Protein AF-A0A5C1M977-F1 (afdb_monomer_lite)

pLDDT: mean 75.25, std 14.84, range [36.81, 90.25]

Sequence (109 aa):
MEMHEEARKRIVELIATGDEVLATRRSPGTPAIGDFLIDPQSAYQWATDVQNLLVNLFGLESYYYRTFSYLIDRHLTFSPACRALDLLIAAKEAYESNGACADPPAFSS

Secondary structure (DSSP, 8-state):
--HHHHHHHHHHHHHHHHHHHHHTPBPPSS--SSPPB--HHHHHHHHHHHHHHHHHHT-TTSHHHHHHHHHHHS---HHHHHHHHHHHHHHHHHHHHHTS---------

Radius of gyration: 15.65 Å; chains: 1; bounding box: 42×28×51 Å

Structure (mmCIF, N/CA/C/O backbone):
data_AF-A0A5C1M977-F1
#
_entry.id   AF-A0A5C1M977-F1
#
loop_
_atom_site.group_PDB
_atom_site.id
_atom_site.type_symbol
_atom_site.label_atom_id
_atom_site.label_alt_id
_atom_site.label_comp_id
_atom_site.label_asym_id
_atom_site.label_entity_id
_atom_site.label_seq_id
_atom_site.pdbx_PDB_ins_code
_atom_site.Cartn_x
_atom_site.Cartn_y
_atom_site.Cartn_z
_atom_site.occupancy
_atom_site.B_iso_or_equiv
_atom_site.auth_seq_id
_atom_site.auth_comp_id
_atom_site.auth_asym_id
_atom_site.auth_atom_id
_atom_site.pdbx_PDB_model_num
ATOM 1 N N . MET A 1 1 ? -2.891 6.508 23.667 1.00 45.34 1 MET A N 1
ATOM 2 C CA . MET A 1 1 ? -3.289 6.931 22.302 1.00 45.34 1 MET A CA 1
ATOM 3 C C . MET A 1 1 ? -2.085 6.734 21.370 1.00 45.34 1 MET A C 1
ATOM 5 O O . MET A 1 1 ? -1.693 7.648 20.668 1.00 45.34 1 MET A O 1
ATOM 9 N N . GLU A 1 2 ? -1.465 5.546 21.406 1.00 49.75 2 GLU A N 1
ATOM 10 C CA . GLU A 1 2 ? -0.147 5.266 20.789 1.00 49.75 2 GLU A CA 1
ATOM 11 C C . GLU A 1 2 ? -0.268 4.475 19.475 1.00 49.75 2 GLU A C 1
ATOM 13 O O . GLU A 1 2 ? 0.475 4.727 18.531 1.00 49.75 2 GLU A O 1
ATOM 18 N N . MET A 1 3 ? -1.305 3.636 19.352 1.00 54.59 3 MET A N 1
ATOM 19 C CA . MET A 1 3 ? -1.599 2.849 18.142 1.00 54.59 3 MET A CA 1
ATOM 20 C C . MET A 1 3 ? -1.766 3.702 16.871 1.00 54.59 3 MET A C 1
ATOM 22 O O . MET A 1 3 ? -1.480 3.241 15.769 1.00 54.59 3 MET A O 1
ATOM 26 N N . HIS A 1 4 ? -2.215 4.956 17.003 1.00 68.19 4 HIS A N 1
ATOM 27 C CA . HIS A 1 4 ? -2.423 5.840 15.855 1.00 68.19 4 HIS A CA 1
ATOM 28 C C . HIS A 1 4 ? -1.116 6.371 15.256 1.00 68.19 4 HIS A C 1
ATOM 30 O O . HIS A 1 4 ? -1.042 6.550 14.041 1.00 68.19 4 HIS A O 1
ATOM 36 N N . GLU A 1 5 ? -0.081 6.595 16.069 1.00 73.81 5 GLU A N 1
A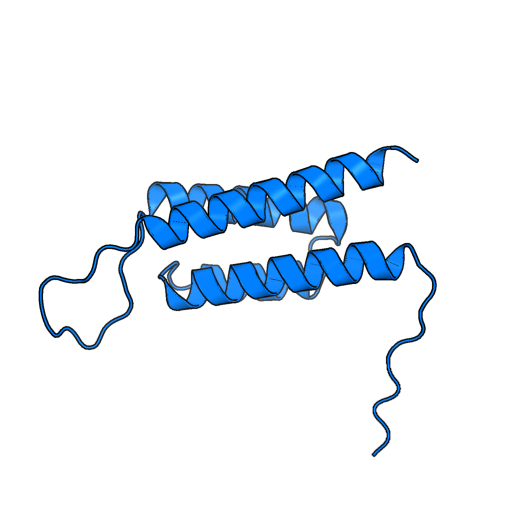TOM 37 C CA . GLU A 1 5 ? 1.176 7.172 15.586 1.00 73.81 5 GLU A CA 1
ATOM 38 C C . GLU A 1 5 ? 2.056 6.121 14.899 1.00 73.81 5 GLU A C 1
ATOM 40 O O . GLU A 1 5 ? 2.639 6.397 13.850 1.00 73.81 5 GLU A O 1
ATOM 45 N N . GLU A 1 6 ? 2.098 4.897 15.435 1.00 80.00 6 GLU A N 1
ATOM 46 C CA . GLU A 1 6 ? 2.805 3.772 14.811 1.00 80.00 6 GLU A CA 1
ATOM 47 C C . GLU A 1 6 ? 2.177 3.389 13.469 1.00 80.00 6 GLU A C 1
ATOM 49 O O . GLU A 1 6 ? 2.885 3.276 12.469 1.00 80.00 6 GLU A O 1
ATOM 54 N N . ALA A 1 7 ? 0.845 3.288 13.410 1.00 78.81 7 ALA A N 1
ATOM 55 C CA . ALA A 1 7 ? 0.109 3.063 12.168 1.00 78.81 7 ALA A CA 1
ATOM 56 C C . ALA A 1 7 ? 0.413 4.136 11.114 1.00 78.81 7 ALA A C 1
ATOM 58 O O . ALA A 1 7 ? 0.699 3.824 9.959 1.00 78.81 7 ALA A O 1
ATOM 59 N N . ARG A 1 8 ? 0.400 5.410 11.522 1.00 81.25 8 ARG A N 1
ATOM 60 C CA . ARG A 1 8 ? 0.695 6.541 10.641 1.00 81.25 8 ARG A CA 1
ATOM 61 C C . ARG A 1 8 ? 2.121 6.488 10.102 1.00 81.25 8 ARG A C 1
ATOM 63 O O . ARG A 1 8 ? 2.314 6.691 8.906 1.00 81.25 8 ARG A O 1
ATOM 70 N N . LYS A 1 9 ? 3.107 6.204 10.961 1.00 85.88 9 LYS A N 1
ATOM 71 C CA . LYS A 1 9 ? 4.503 6.010 10.538 1.00 85.88 9 LYS A CA 1
ATOM 72 C C . LYS A 1 9 ? 4.598 4.873 9.529 1.00 85.88 9 LYS A C 1
ATOM 74 O O . LYS A 1 9 ? 5.156 5.082 8.460 1.00 85.88 9 LYS A O 1
ATOM 79 N N . ARG A 1 10 ? 3.947 3.740 9.804 1.00 86.81 10 ARG A N 1
ATOM 80 C CA . ARG A 1 10 ? 3.947 2.573 8.917 1.00 86.81 10 ARG A CA 1
ATOM 81 C C . ARG A 1 10 ? 3.348 2.871 7.542 1.00 86.81 10 ARG A C 1
ATOM 83 O O . ARG A 1 10 ? 3.912 2.454 6.538 1.00 86.81 10 ARG A O 1
ATOM 90 N N . ILE A 1 11 ? 2.241 3.619 7.480 1.00 86.31 11 ILE A N 1
ATOM 91 C CA . ILE A 1 11 ? 1.650 4.054 6.204 1.00 86.31 11 ILE A CA 1
ATOM 92 C C . ILE A 1 11 ? 2.642 4.926 5.421 1.00 86.31 11 ILE A C 1
ATOM 94 O O . ILE A 1 11 ? 2.835 4.709 4.230 1.00 86.31 11 ILE A O 1
ATOM 98 N N . VAL A 1 12 ? 3.284 5.899 6.077 1.00 87.69 12 VAL A N 1
ATOM 99 C CA . VAL A 1 12 ? 4.259 6.795 5.428 1.00 87.69 12 VAL A CA 1
ATOM 100 C C . VAL A 1 12 ? 5.487 6.029 4.936 1.00 87.69 12 VAL A C 1
ATOM 102 O O . VAL A 1 12 ? 5.932 6.269 3.816 1.00 87.69 12 VAL A O 1
ATOM 105 N N . GLU A 1 13 ? 6.000 5.085 5.729 1.00 89.31 13 GLU A N 1
ATOM 106 C CA . GLU A 1 13 ? 7.087 4.191 5.316 1.00 89.31 13 GLU A CA 1
ATOM 107 C C . GLU A 1 13 ? 6.699 3.400 4.064 1.00 89.31 13 GLU A C 1
ATOM 109 O O . GLU A 1 13 ? 7.454 3.377 3.098 1.00 89.31 13 GLU A O 1
ATOM 114 N N . LEU A 1 14 ? 5.494 2.825 4.027 1.00 88.38 14 LEU A N 1
ATOM 115 C CA . LEU A 1 14 ? 5.030 2.053 2.872 1.00 88.38 14 LEU A CA 1
ATOM 116 C C . LEU A 1 14 ? 4.764 2.909 1.634 1.00 88.38 14 LEU A C 1
ATOM 118 O O . LEU A 1 14 ? 4.940 2.419 0.521 1.00 88.38 14 LEU A O 1
ATOM 122 N N . ILE A 1 15 ? 4.369 4.172 1.797 1.00 88.06 15 ILE A N 1
ATOM 123 C CA . ILE A 1 15 ? 4.280 5.122 0.680 1.00 88.06 15 ILE A CA 1
ATOM 124 C C . ILE A 1 15 ? 5.683 5.394 0.123 1.00 88.06 15 ILE A C 1
ATOM 126 O O . ILE A 1 15 ? 5.875 5.326 -1.087 1.00 88.06 15 ILE A O 1
ATOM 130 N N . ALA A 1 16 ? 6.675 5.630 0.986 1.00 87.94 16 ALA A N 1
ATOM 131 C CA . ALA A 1 16 ? 8.057 5.835 0.555 1.00 87.94 16 ALA A CA 1
ATOM 132 C C . ALA A 1 16 ? 8.628 4.590 -0.147 1.00 87.94 16 ALA A C 1
ATOM 134 O O . ALA A 1 16 ? 9.182 4.703 -1.235 1.00 87.94 16 ALA A O 1
ATOM 135 N N . THR A 1 17 ? 8.413 3.393 0.410 1.00 87.25 17 THR A N 1
ATOM 136 C CA . THR A 1 17 ? 8.827 2.131 -0.224 1.00 87.25 17 THR A CA 1
ATOM 137 C C . THR A 1 17 ? 8.129 1.912 -1.564 1.00 87.25 17 THR A C 1
ATOM 139 O O . THR A 1 17 ? 8.753 1.445 -2.513 1.00 87.25 17 THR A O 1
ATOM 142 N N . GLY A 1 18 ? 6.845 2.263 -1.673 1.00 84.50 18 GLY A N 1
ATOM 143 C CA . GLY A 1 18 ? 6.126 2.217 -2.942 1.00 84.50 18 GLY A CA 1
ATOM 144 C C . GLY A 1 18 ? 6.759 3.139 -3.987 1.00 84.50 18 GLY A C 1
ATOM 145 O O . GLY A 1 18 ? 6.925 2.732 -5.136 1.00 84.50 18 GLY A O 1
ATOM 146 N N . ASP A 1 19 ? 7.140 4.357 -3.600 1.00 84.56 19 ASP A N 1
ATOM 147 C CA . ASP A 1 19 ? 7.817 5.306 -4.490 1.00 84.56 19 ASP A CA 1
ATOM 148 C C . ASP A 1 19 ? 9.186 4.777 -4.942 1.00 84.56 19 ASP A C 1
ATOM 150 O O . ASP A 1 19 ? 9.499 4.819 -6.130 1.00 84.56 19 ASP A O 1
ATOM 154 N N . GLU A 1 20 ? 9.957 4.158 -4.042 1.00 83.88 20 GLU A N 1
ATOM 155 C CA . GLU A 1 20 ? 11.212 3.481 -4.392 1.00 83.88 20 GLU A CA 1
ATOM 156 C C . GLU A 1 20 ? 10.986 2.325 -5.376 1.00 83.88 20 GLU A C 1
ATOM 158 O O . GLU A 1 20 ? 11.708 2.196 -6.367 1.00 83.88 20 GLU A O 1
ATOM 163 N N . VAL A 1 21 ? 9.943 1.517 -5.161 1.00 82.44 21 VAL A N 1
ATOM 164 C CA . VAL A 1 21 ? 9.532 0.452 -6.085 1.00 82.44 21 VAL A CA 1
ATOM 165 C C . VAL A 1 21 ? 9.178 1.033 -7.455 1.00 82.44 21 VAL A C 1
ATOM 167 O O . VAL A 1 21 ? 9.634 0.513 -8.475 1.00 82.44 21 VAL A O 1
ATOM 170 N N . LEU A 1 22 ? 8.429 2.134 -7.519 1.00 79.81 22 LEU A N 1
ATOM 171 C CA . LEU A 1 22 ? 8.139 2.824 -8.778 1.00 79.81 22 LEU A CA 1
ATOM 172 C C . LEU A 1 22 ? 9.393 3.452 -9.404 1.00 79.81 22 LEU A C 1
ATOM 174 O O . LEU A 1 22 ? 9.505 3.490 -10.630 1.00 79.81 22 LEU A O 1
ATOM 178 N N . ALA A 1 23 ? 10.354 3.904 -8.600 1.00 79.25 23 ALA A N 1
ATOM 179 C CA . ALA A 1 23 ? 11.633 4.433 -9.062 1.00 79.25 23 ALA A CA 1
ATOM 180 C C . ALA A 1 23 ? 12.532 3.340 -9.661 1.00 79.25 23 ALA A C 1
ATOM 182 O O . ALA A 1 23 ? 13.339 3.636 -10.543 1.00 79.25 23 ALA A O 1
ATOM 183 N N . THR A 1 24 ? 12.337 2.067 -9.283 1.00 76.44 24 THR A N 1
ATOM 184 C CA . THR A 1 24 ? 12.977 0.927 -9.967 1.00 76.44 24 THR A CA 1
ATOM 185 C C . THR A 1 24 ? 12.454 0.690 -11.383 1.00 76.44 24 THR A C 1
ATOM 187 O O . THR A 1 24 ? 12.989 -0.183 -12.077 1.00 76.44 24 THR A O 1
ATOM 190 N N . ARG A 1 25 ? 11.448 1.460 -11.845 1.00 72.75 25 ARG A N 1
ATOM 191 C CA . ARG A 1 25 ? 10.926 1.359 -13.211 1.00 72.75 25 ARG A CA 1
ATOM 192 C C . ARG A 1 25 ? 12.077 1.385 -14.207 1.00 72.75 25 ARG A C 1
ATOM 194 O O . ARG A 1 25 ? 12.828 2.356 -14.319 1.00 72.75 25 ARG A O 1
ATOM 201 N N . ARG A 1 26 ? 12.199 0.314 -14.979 1.00 61.28 26 ARG A N 1
ATOM 202 C CA . ARG A 1 26 ? 13.064 0.312 -16.153 1.00 61.28 26 ARG A CA 1
ATOM 203 C C . ARG A 1 26 ? 12.201 0.598 -17.361 1.00 61.28 26 ARG A C 1
ATOM 205 O O . ARG A 1 26 ? 11.217 -0.098 -17.611 1.00 61.28 26 ARG A O 1
ATOM 212 N N . SER A 1 27 ? 12.580 1.625 -18.118 1.00 53.97 27 SER A N 1
ATOM 213 C CA . SER A 1 27 ? 12.012 1.840 -19.443 1.00 53.97 27 SER A CA 1
ATOM 214 C C . SER A 1 27 ? 12.248 0.575 -20.268 1.00 53.97 27 SER A C 1
ATOM 216 O O . SER A 1 27 ? 13.408 0.164 -20.396 1.00 53.97 27 SER A O 1
ATOM 218 N N . PRO A 1 28 ? 11.201 -0.064 -20.819 1.00 54.53 28 PRO A N 1
ATOM 219 C CA . PRO A 1 28 ? 11.419 -1.106 -21.806 1.00 54.53 28 PRO A CA 1
ATOM 220 C C . PRO A 1 28 ? 12.206 -0.456 -22.949 1.00 54.53 28 PRO A C 1
ATOM 222 O O . PRO A 1 28 ? 11.787 0.559 -23.498 1.00 54.53 28 PRO A O 1
ATOM 225 N N . GLY A 1 29 ? 13.395 -0.977 -23.261 1.00 49.16 29 GLY A N 1
ATOM 226 C CA . GLY A 1 29 ? 14.324 -0.412 -24.256 1.00 49.16 29 GLY A CA 1
ATOM 227 C C . GLY A 1 29 ? 13.829 -0.504 -25.704 1.00 49.16 29 GLY A C 1
ATOM 228 O O . GLY A 1 29 ? 14.616 -0.550 -26.642 1.00 49.16 29 GLY A O 1
ATOM 229 N N . THR A 1 30 ? 12.523 -0.605 -25.902 1.00 53.38 30 THR A N 1
ATOM 230 C CA . THR A 1 30 ? 11.843 -0.840 -27.169 1.00 53.38 30 THR A CA 1
ATOM 231 C C . THR A 1 30 ? 10.533 -0.058 -27.101 1.00 53.38 30 THR A C 1
ATOM 233 O O . THR A 1 30 ? 9.959 0.015 -26.013 1.00 53.38 30 THR A O 1
ATOM 236 N N . PRO A 1 31 ? 10.021 0.519 -28.204 1.00 48.38 31 PRO A N 1
ATOM 237 C CA . PRO A 1 31 ? 8.671 1.081 -28.254 1.00 48.38 31 PRO A CA 1
ATOM 238 C C . PRO A 1 31 ? 7.638 -0.053 -28.154 1.00 48.38 31 PRO A C 1
ATOM 240 O O . PRO A 1 31 ? 6.951 -0.396 -29.112 1.00 48.38 31 PRO A O 1
ATOM 243 N N . ALA A 1 32 ? 7.588 -0.706 -26.999 1.00 49.19 32 ALA A N 1
ATOM 244 C CA . ALA A 1 32 ? 6.597 -1.696 -26.662 1.00 49.19 32 ALA A CA 1
ATOM 245 C C . ALA A 1 32 ? 5.363 -0.942 -26.170 1.00 49.19 32 ALA A C 1
ATOM 247 O O . ALA A 1 32 ? 5.436 -0.130 -25.249 1.00 49.19 32 ALA A O 1
ATOM 248 N N . ILE A 1 33 ? 4.227 -1.214 -26.801 1.00 48.59 33 ILE A N 1
ATOM 249 C CA . ILE A 1 33 ? 2.906 -0.864 -26.286 1.00 48.59 33 ILE A CA 1
ATOM 250 C C . ILE A 1 33 ? 2.705 -1.748 -25.045 1.00 48.59 33 ILE A C 1
ATOM 252 O O . ILE A 1 33 ? 2.244 -2.881 -25.153 1.00 48.59 33 ILE A O 1
ATOM 256 N N . GLY A 1 34 ? 3.175 -1.289 -23.884 1.00 57.34 34 GLY A N 1
ATOM 257 C CA . GLY A 1 34 ? 3.156 -2.050 -22.637 1.00 57.34 34 GLY A CA 1
ATOM 258 C C . GLY A 1 34 ? 3.560 -1.202 -21.432 1.00 57.34 34 GLY A C 1
ATOM 259 O O . GLY A 1 34 ? 4.297 -0.227 -21.565 1.00 57.34 34 GLY A O 1
ATOM 260 N N . ASP A 1 35 ? 3.036 -1.560 -20.260 1.00 63.66 35 ASP A N 1
ATOM 261 C CA . ASP A 1 35 ? 3.337 -0.894 -18.991 1.00 63.66 35 ASP A CA 1
ATOM 262 C C . ASP A 1 35 ? 4.827 -0.994 -18.620 1.00 63.66 35 ASP A C 1
ATOM 264 O O . ASP A 1 35 ? 5.505 -1.969 -18.956 1.00 63.66 35 ASP A O 1
ATOM 268 N N . PHE A 1 36 ? 5.332 0.001 -17.882 1.00 68.06 36 PHE A N 1
ATOM 269 C CA . PHE A 1 36 ? 6.696 -0.048 -17.355 1.00 68.06 36 PHE A CA 1
ATOM 270 C C . PHE A 1 36 ? 6.864 -1.250 -16.417 1.00 68.06 36 PHE A C 1
ATOM 272 O O . PHE A 1 36 ? 6.002 -1.545 -15.581 1.00 68.06 36 PHE A O 1
ATOM 279 N N . LEU A 1 37 ? 8.007 -1.922 -16.553 1.00 69.81 37 LEU A N 1
ATOM 280 C CA . LEU A 1 37 ? 8.404 -3.018 -15.680 1.00 69.81 37 LEU A CA 1
ATOM 281 C C . LEU A 1 37 ? 9.036 -2.439 -14.414 1.00 69.81 37 LEU A C 1
ATOM 283 O O . LEU A 1 37 ? 9.980 -1.649 -14.489 1.00 69.81 37 LEU A O 1
ATOM 287 N N . ILE A 1 38 ? 8.503 -2.851 -13.270 1.00 78.00 38 ILE A N 1
ATOM 288 C CA . ILE A 1 38 ? 9.062 -2.609 -11.938 1.00 78.00 38 ILE A CA 1
ATOM 289 C C . ILE A 1 38 ? 9.705 -3.898 -11.429 1.00 78.00 38 ILE A C 1
ATOM 291 O O . ILE A 1 38 ? 9.391 -4.977 -11.940 1.00 78.00 38 ILE A O 1
ATOM 295 N N . ASP A 1 39 ? 10.604 -3.799 -10.449 1.00 80.69 39 ASP A N 1
ATOM 296 C CA . ASP A 1 39 ? 11.184 -4.991 -9.834 1.00 80.69 39 ASP A CA 1
ATOM 297 C C . ASP A 1 39 ? 10.082 -5.820 -9.147 1.00 80.69 39 ASP A C 1
ATOM 299 O O . ASP A 1 39 ? 9.489 -5.357 -8.168 1.00 80.69 39 ASP A O 1
ATOM 303 N N . PRO A 1 40 ? 9.762 -7.029 -9.643 1.00 78.19 40 PRO A N 1
ATOM 304 C CA . PRO A 1 40 ? 8.621 -7.778 -9.139 1.00 78.19 40 PRO A CA 1
ATOM 305 C C . PRO A 1 40 ? 8.845 -8.219 -7.692 1.00 78.19 40 PRO A C 1
ATOM 307 O O . PRO A 1 40 ? 7.892 -8.272 -6.923 1.00 78.19 40 PRO A O 1
ATOM 310 N N . GLN A 1 41 ? 10.086 -8.502 -7.290 1.00 83.00 41 GLN A N 1
ATOM 311 C CA . GLN A 1 41 ? 10.385 -8.973 -5.942 1.00 83.00 41 GLN A CA 1
ATOM 312 C C . GLN A 1 41 ? 10.138 -7.871 -4.908 1.00 83.00 41 GLN A C 1
ATOM 314 O O . GLN A 1 41 ? 9.394 -8.091 -3.950 1.00 83.00 41 GLN A O 1
ATOM 319 N N . SER A 1 42 ? 10.698 -6.678 -5.120 1.00 82.88 42 SER A N 1
ATOM 320 C CA . SER A 1 42 ? 10.459 -5.520 -4.253 1.00 82.88 42 SER A CA 1
ATOM 321 C C . SER A 1 42 ? 8.984 -5.129 -4.232 1.00 82.88 42 SER A C 1
ATOM 323 O O . SER A 1 42 ? 8.442 -4.782 -3.184 1.00 82.88 42 SER A O 1
ATOM 325 N N . ALA A 1 43 ? 8.313 -5.233 -5.374 1.00 83.62 43 ALA A N 1
ATOM 326 C CA . ALA A 1 43 ? 6.944 -4.785 -5.510 1.00 83.62 43 ALA A CA 1
ATOM 327 C C . ALA A 1 43 ? 5.923 -5.756 -4.874 1.00 83.62 43 ALA A C 1
ATOM 329 O O . ALA A 1 43 ? 4.995 -5.304 -4.203 1.00 83.62 43 ALA A O 1
ATOM 330 N N . TYR A 1 44 ? 6.112 -7.078 -4.984 1.00 86.06 44 TYR A N 1
ATOM 331 C CA . TYR A 1 44 ? 5.290 -8.059 -4.257 1.00 86.06 44 TYR A CA 1
ATOM 332 C C . TYR A 1 44 ? 5.525 -8.011 -2.745 1.00 86.06 44 TYR A C 1
ATOM 334 O O . TYR A 1 44 ? 4.570 -8.162 -1.977 1.00 86.06 44 TYR A O 1
ATOM 342 N N . GLN A 1 45 ? 6.769 -7.779 -2.312 1.00 87.94 45 GLN A N 1
ATOM 343 C CA . GLN A 1 45 ? 7.081 -7.594 -0.895 1.00 87.94 45 GLN A CA 1
ATOM 344 C C . GLN A 1 45 ? 6.330 -6.378 -0.345 1.00 87.94 45 GLN A C 1
ATOM 346 O O . GLN A 1 45 ? 5.552 -6.511 0.597 1.00 87.94 45 GLN A O 1
ATOM 351 N N . TRP A 1 46 ? 6.459 -5.230 -1.016 1.00 90.00 46 TRP A N 1
ATOM 352 C CA . TRP A 1 46 ? 5.712 -4.020 -0.685 1.00 90.00 46 TRP A CA 1
ATOM 353 C C . TRP A 1 46 ? 4.197 -4.267 -0.647 1.00 90.00 46 TRP A C 1
ATOM 355 O O . TRP A 1 46 ? 3.550 -3.969 0.353 1.00 90.00 46 TRP A O 1
ATOM 365 N N . ALA A 1 47 ? 3.623 -4.883 -1.684 1.00 87.88 47 ALA A N 1
ATOM 366 C CA . ALA A 1 47 ? 2.189 -5.164 -1.734 1.00 87.88 47 ALA A CA 1
ATOM 367 C C . ALA A 1 47 ? 1.710 -6.064 -0.580 1.00 87.88 47 ALA A C 1
ATOM 369 O O . ALA A 1 47 ? 0.594 -5.899 -0.082 1.00 87.88 47 ALA A O 1
ATOM 370 N N . THR A 1 48 ? 2.543 -7.004 -0.134 1.00 89.94 48 THR A N 1
ATOM 371 C CA . THR A 1 48 ? 2.242 -7.878 1.007 1.00 89.94 48 THR A CA 1
ATOM 372 C C . THR A 1 48 ? 2.244 -7.100 2.321 1.00 89.94 48 THR A C 1
ATOM 374 O O . THR A 1 48 ? 1.325 -7.245 3.131 1.00 89.94 48 THR A O 1
ATOM 377 N N . ASP A 1 49 ? 3.240 -6.242 2.537 1.00 90.25 49 ASP A N 1
ATOM 378 C CA . ASP A 1 49 ? 3.308 -5.382 3.719 1.00 90.25 49 ASP A CA 1
ATOM 379 C C . ASP A 1 49 ? 2.120 -4.402 3.779 1.00 90.25 49 ASP A C 1
ATOM 381 O O . ASP A 1 49 ? 1.514 -4.214 4.838 1.00 90.25 49 ASP A O 1
ATOM 385 N N . VAL A 1 50 ? 1.707 -3.854 2.632 1.00 88.88 50 VAL A N 1
ATOM 386 C CA . VAL A 1 50 ? 0.531 -2.976 2.535 1.00 88.88 50 VAL A CA 1
ATOM 387 C C . VAL A 1 50 ? -0.765 -3.715 2.845 1.00 88.88 50 VAL A C 1
ATOM 389 O O . VAL A 1 50 ? -1.585 -3.203 3.604 1.00 88.88 50 VAL A O 1
ATOM 392 N N . GLN A 1 51 ? -0.962 -4.921 2.311 1.00 88.50 51 GLN A N 1
ATOM 393 C CA . GLN A 1 51 ? -2.139 -5.727 2.637 1.00 88.50 51 GLN A CA 1
ATOM 394 C C . GLN A 1 51 ? -2.237 -6.006 4.136 1.00 88.50 51 GLN A C 1
ATOM 396 O O . GLN A 1 51 ? -3.294 -5.789 4.723 1.00 88.50 51 GLN A O 1
ATOM 401 N N . ASN A 1 52 ? -1.139 -6.437 4.764 1.00 89.31 52 ASN A N 1
ATOM 402 C CA . ASN A 1 52 ? -1.108 -6.694 6.205 1.00 89.31 52 ASN A CA 1
ATOM 403 C C . ASN A 1 52 ? -1.449 -5.439 7.012 1.00 89.31 52 ASN A C 1
ATOM 405 O O . ASN 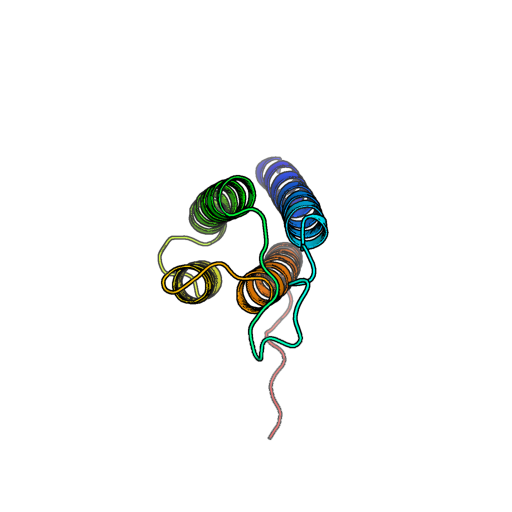A 1 52 ? -2.184 -5.511 7.999 1.00 89.31 52 ASN A O 1
ATOM 409 N N . LEU A 1 53 ? -0.951 -4.278 6.588 1.00 86.88 53 LEU A N 1
ATOM 410 C CA . LEU A 1 53 ? -1.286 -3.018 7.230 1.00 86.88 53 LEU A CA 1
ATOM 411 C C . LEU A 1 53 ? -2.773 -2.671 7.054 1.00 86.88 53 LEU A C 1
ATOM 413 O O . LEU A 1 53 ? -3.446 -2.375 8.037 1.00 86.88 53 LEU A O 1
ATOM 417 N N . LEU A 1 54 ? -3.306 -2.728 5.831 1.00 85.00 54 LEU A N 1
ATOM 418 C CA . LEU A 1 54 ? -4.709 -2.403 5.550 1.00 85.00 54 LEU A CA 1
ATOM 419 C C . LEU A 1 54 ? -5.674 -3.319 6.313 1.00 85.00 54 LEU A C 1
ATOM 421 O O . LEU A 1 54 ? -6.671 -2.836 6.848 1.00 85.00 54 LEU A O 1
ATOM 425 N N . VAL A 1 55 ? -5.352 -4.610 6.423 1.00 87.31 55 VAL A N 1
ATOM 426 C CA . VAL A 1 55 ? -6.116 -5.569 7.233 1.00 87.31 55 VAL A CA 1
ATOM 427 C C . VAL A 1 55 ? -6.099 -5.197 8.711 1.00 87.31 55 VAL A C 1
ATOM 429 O O . VAL A 1 55 ? -7.142 -5.257 9.353 1.00 87.31 55 VAL A O 1
ATOM 432 N N . ASN A 1 56 ? -4.950 -4.790 9.250 1.00 84.94 56 ASN A N 1
ATOM 433 C CA . ASN A 1 56 ? -4.850 -4.401 10.657 1.00 84.94 56 ASN A CA 1
ATOM 434 C C . ASN A 1 56 ? -5.540 -3.063 10.964 1.00 84.94 56 ASN A C 1
ATOM 436 O O . ASN A 1 56 ? -6.056 -2.891 12.064 1.00 84.94 56 ASN A O 1
ATOM 440 N N . LEU A 1 57 ? -5.541 -2.114 10.022 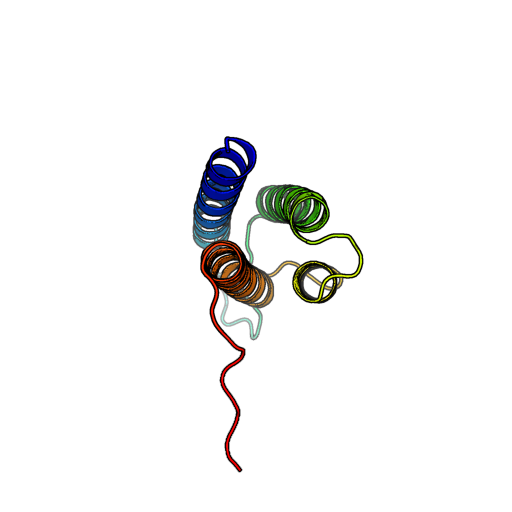1.00 82.88 57 LEU A N 1
ATOM 441 C CA . LEU A 1 57 ? -6.105 -0.776 10.238 1.00 82.88 57 LEU A CA 1
ATOM 442 C C . LEU A 1 57 ? -7.601 -0.698 9.954 1.00 82.88 57 LEU A C 1
ATOM 444 O O . LEU A 1 57 ? -8.349 -0.124 10.740 1.00 82.88 57 LEU A O 1
ATOM 448 N N . PHE A 1 58 ? -8.027 -1.236 8.815 1.00 82.88 58 PHE A N 1
ATOM 449 C CA . PHE A 1 58 ? -9.403 -1.116 8.346 1.00 82.88 58 PHE A CA 1
ATOM 450 C C . PHE A 1 58 ? -10.160 -2.444 8.440 1.00 82.88 58 PHE A C 1
ATOM 452 O O . PHE A 1 58 ? -11.372 -2.428 8.665 1.00 82.88 58 PHE A O 1
ATOM 459 N N . GLY A 1 59 ? -9.462 -3.573 8.283 1.00 84.75 59 GLY A N 1
ATOM 460 C CA . GLY A 1 59 ? -10.049 -4.912 8.218 1.00 84.75 59 GLY A CA 1
ATOM 461 C C . GLY A 1 59 ? -10.011 -5.539 6.818 1.00 84.75 59 GLY A C 1
ATOM 462 O O . GLY A 1 59 ? -9.727 -4.893 5.811 1.00 84.75 59 GLY A O 1
ATOM 463 N N . LEU A 1 60 ? -10.322 -6.837 6.753 1.00 82.50 60 LEU A N 1
ATOM 464 C CA . LEU A 1 60 ? -10.387 -7.619 5.504 1.00 82.50 60 LEU A CA 1
ATOM 465 C C . LEU A 1 60 ? -11.585 -7.243 4.613 1.00 82.50 60 LEU A C 1
ATOM 467 O O . LEU A 1 60 ? -11.580 -7.505 3.413 1.00 82.50 60 LEU A O 1
ATOM 471 N N . GLU A 1 61 ? -12.633 -6.650 5.181 1.00 81.06 61 GLU A N 1
ATOM 472 C CA . GLU A 1 61 ? -13.855 -6.299 4.440 1.00 81.06 61 GLU A CA 1
ATOM 473 C C . GLU A 1 61 ? -13.861 -4.854 3.933 1.00 81.06 61 GLU A C 1
ATOM 475 O O . GLU A 1 61 ? -14.805 -4.409 3.279 1.00 81.06 61 GLU A O 1
ATOM 480 N N . SER A 1 62 ? -12.795 -4.107 4.201 1.00 80.75 62 SER A N 1
ATOM 481 C CA . SER A 1 62 ? -12.734 -2.686 3.897 1.00 80.75 62 SER A CA 1
ATOM 482 C C . SER A 1 62 ? -12.567 -2.431 2.410 1.00 80.75 62 SER A C 1
ATOM 484 O O . SER A 1 62 ? -11.863 -3.155 1.699 1.00 80.75 62 SER A O 1
ATOM 486 N N . TYR A 1 63 ? -13.155 -1.321 1.960 1.00 86.12 63 TYR A N 1
ATOM 487 C CA . TYR A 1 63 ? -13.021 -0.837 0.588 1.00 86.12 63 TYR A CA 1
ATOM 488 C C . TYR A 1 63 ? -11.552 -0.760 0.148 1.00 86.12 63 TYR A C 1
ATOM 490 O O . TYR A 1 63 ? -11.215 -1.233 -0.937 1.00 86.12 63 TYR A O 1
ATOM 498 N N . TYR A 1 64 ? -10.670 -0.247 1.013 1.00 84.38 64 TYR A N 1
ATOM 499 C CA . TYR A 1 64 ? -9.239 -0.136 0.730 1.00 84.38 64 TYR A CA 1
ATOM 500 C C . TYR A 1 64 ? -8.582 -1.499 0.507 1.00 84.38 64 TYR A C 1
ATOM 502 O O . TYR A 1 64 ? -7.937 -1.695 -0.516 1.00 84.38 64 TYR A O 1
ATOM 510 N N . TYR A 1 65 ? -8.796 -2.467 1.402 1.00 87.12 65 TYR A N 1
ATOM 511 C CA . TYR A 1 65 ? -8.199 -3.797 1.270 1.00 87.12 65 TYR A CA 1
ATOM 512 C C . TYR A 1 65 ? -8.694 -4.538 0.021 1.00 87.12 65 TYR A C 1
ATOM 514 O O . TYR A 1 65 ? -7.888 -5.079 -0.738 1.00 87.12 65 TYR A O 1
ATOM 522 N N . ARG A 1 66 ? -10.009 -4.524 -0.239 1.00 87.31 66 ARG A N 1
ATOM 523 C CA . ARG A 1 66 ? -10.591 -5.159 -1.433 1.00 87.31 66 ARG A CA 1
ATOM 524 C C . ARG A 1 66 ? -10.091 -4.525 -2.725 1.00 87.31 66 ARG A C 1
ATOM 526 O O . ARG A 1 66 ? -9.727 -5.243 -3.652 1.00 87.31 66 ARG A O 1
ATOM 533 N N . THR A 1 67 ? -10.065 -3.195 -2.782 1.00 86.50 67 THR A N 1
ATOM 534 C CA . THR A 1 67 ? -9.617 -2.469 -3.976 1.00 86.50 67 THR A CA 1
ATOM 535 C C . THR A 1 67 ? -8.125 -2.675 -4.203 1.00 86.50 67 THR A C 1
ATOM 537 O O . THR A 1 67 ? -7.718 -2.947 -5.328 1.00 86.50 67 THR A O 1
ATOM 540 N N . PHE A 1 68 ? -7.317 -2.624 -3.141 1.00 87.19 68 PHE A N 1
ATOM 541 C CA . PHE A 1 68 ? -5.888 -2.910 -3.215 1.00 87.19 68 PHE A CA 1
ATOM 542 C C . PHE A 1 68 ? -5.634 -4.329 -3.724 1.00 87.19 68 PHE A C 1
ATOM 544 O O . PHE A 1 68 ? -4.935 -4.500 -4.716 1.00 87.19 68 PHE A O 1
ATOM 551 N N . SER A 1 69 ? -6.272 -5.331 -3.112 1.00 86.06 69 SER A N 1
ATOM 552 C CA . SER A 1 69 ? -6.154 -6.738 -3.519 1.00 86.06 69 SER A CA 1
ATOM 553 C C . SER A 1 69 ? -6.538 -6.934 -4.987 1.00 86.06 69 SER A C 1
ATOM 555 O O . SER A 1 69 ? -5.824 -7.598 -5.727 1.00 86.06 69 SER A O 1
ATOM 557 N N . TYR A 1 70 ? -7.608 -6.282 -5.448 1.00 86.12 70 TYR A N 1
ATOM 558 C CA . TYR A 1 70 ? -8.017 -6.323 -6.853 1.00 86.12 70 TYR A CA 1
ATOM 559 C C . TYR A 1 70 ? -6.984 -5.698 -7.810 1.00 86.12 70 TYR A C 1
ATOM 561 O O . TYR A 1 70 ? -6.786 -6.201 -8.916 1.00 86.12 70 TYR A O 1
ATOM 569 N N . LEU A 1 71 ? -6.319 -4.610 -7.405 1.00 81.81 71 LEU A N 1
ATOM 570 C CA . LEU A 1 71 ? -5.298 -3.944 -8.223 1.00 81.81 71 LEU A CA 1
ATOM 571 C C . LEU A 1 71 ? -4.039 -4.801 -8.399 1.00 81.81 71 LEU A C 1
ATOM 573 O O . LEU A 1 71 ? -3.411 -4.741 -9.455 1.00 81.81 71 LEU A O 1
ATOM 577 N N . ILE A 1 72 ? -3.686 -5.597 -7.390 1.00 81.19 72 ILE A N 1
ATOM 578 C CA . ILE A 1 72 ? -2.452 -6.391 -7.377 1.00 81.19 72 ILE A CA 1
ATOM 579 C C . ILE A 1 72 ? -2.635 -7.844 -7.853 1.00 81.19 72 ILE A C 1
ATOM 581 O O . ILE A 1 72 ? -1.650 -8.471 -8.227 1.00 81.19 72 ILE A O 1
ATOM 585 N N . ASP A 1 73 ? -3.868 -8.368 -7.857 1.00 78.25 73 ASP A N 1
ATOM 586 C CA . ASP A 1 73 ? -4.199 -9.771 -8.178 1.00 78.25 73 ASP A CA 1
ATOM 587 C C . ASP A 1 73 ? -3.831 -10.171 -9.615 1.00 78.25 73 ASP A C 1
ATOM 589 O O . ASP A 1 73 ? -3.402 -11.294 -9.867 1.00 78.25 73 ASP A O 1
ATOM 593 N N . ARG A 1 74 ? -3.955 -9.244 -10.572 1.00 68.62 74 ARG A N 1
ATOM 594 C CA . ARG A 1 74 ? -3.694 -9.551 -11.985 1.00 68.62 74 ARG A CA 1
ATOM 595 C C . ARG A 1 74 ? -2.217 -9.483 -12.337 1.00 68.62 74 ARG A C 1
ATOM 597 O O . ARG A 1 74 ? -1.640 -10.477 -12.754 1.00 68.62 74 ARG A O 1
ATOM 604 N N . HIS A 1 75 ? -1.627 -8.297 -12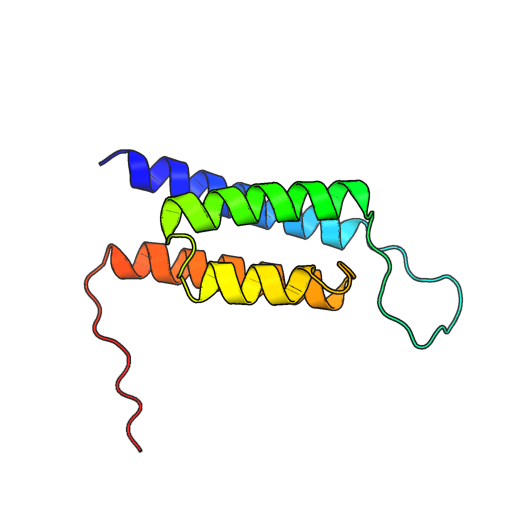.234 1.00 70.31 75 HIS A N 1
ATOM 605 C CA . HIS A 1 75 ? -0.217 -8.061 -12.519 1.00 70.31 75 HIS A CA 1
ATOM 606 C C . HIS A 1 75 ? 0.221 -6.790 -11.812 1.00 70.31 75 HIS A C 1
ATOM 608 O O . HIS A 1 75 ? -0.352 -5.726 -12.037 1.00 70.31 75 HIS A O 1
ATOM 614 N N . LEU A 1 76 ? 1.277 -6.885 -11.014 1.00 72.81 76 LEU A N 1
ATOM 615 C CA . LEU A 1 76 ? 1.851 -5.736 -10.339 1.00 72.81 76 LEU A CA 1
ATOM 616 C C . LEU A 1 76 ? 2.833 -5.001 -11.270 1.00 72.81 76 LEU A C 1
ATOM 618 O O 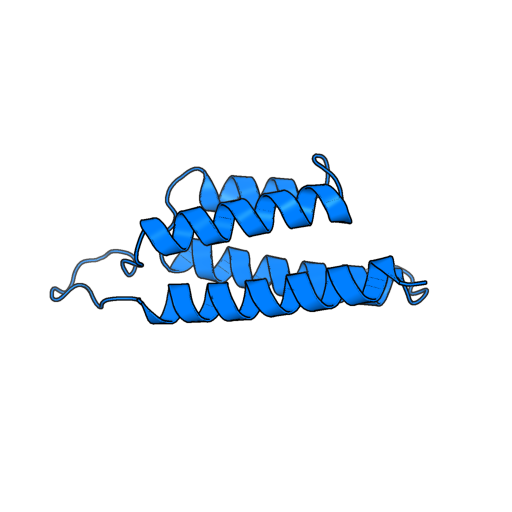. LEU A 1 76 ? 4.049 -5.103 -11.143 1.00 72.81 76 LEU A O 1
ATOM 622 N N . THR A 1 77 ? 2.290 -4.324 -12.280 1.00 75.88 77 THR A N 1
ATOM 623 C CA . THR A 1 77 ? 3.037 -3.426 -13.174 1.00 75.88 77 THR A CA 1
ATOM 624 C C . THR A 1 77 ? 3.024 -1.984 -12.655 1.00 75.88 77 THR A C 1
ATOM 626 O O . THR A 1 77 ? 2.400 -1.677 -11.638 1.00 75.88 77 THR A O 1
ATOM 629 N N . PHE A 1 78 ? 3.714 -1.070 -13.341 1.00 77.94 78 PHE A N 1
ATOM 630 C CA . PHE A 1 78 ? 3.817 0.329 -12.917 1.00 77.94 78 PHE A CA 1
ATOM 631 C C . PHE A 1 78 ? 2.458 1.026 -12.722 1.00 77.94 78 PHE A C 1
ATOM 633 O O . PHE A 1 78 ? 2.247 1.651 -11.685 1.00 77.94 78 PHE A O 1
ATOM 640 N N . SER A 1 79 ? 1.512 0.905 -13.662 1.00 80.00 79 SER A N 1
ATOM 641 C CA . SER A 1 79 ? 0.184 1.531 -13.523 1.00 80.00 79 SER A CA 1
ATOM 642 C C . SER A 1 79 ? -0.623 1.056 -12.301 1.00 80.00 79 SER A C 1
ATOM 644 O O . SER A 1 79 ? -1.100 1.911 -11.551 1.00 80.00 79 SER A O 1
ATOM 646 N N . PRO A 1 80 ? -0.823 -0.256 -12.059 1.00 81.00 80 PRO A N 1
ATOM 647 C CA . PRO A 1 80 ? -1.534 -0.729 -10.874 1.00 81.00 80 PRO A CA 1
ATOM 648 C C . PRO A 1 80 ? -0.781 -0.423 -9.578 1.00 81.00 80 PRO A C 1
ATOM 650 O O . PRO A 1 80 ? -1.437 -0.078 -8.600 1.00 81.00 80 PRO A O 1
ATOM 653 N N . ALA A 1 81 ? 0.557 -0.454 -9.568 1.00 81.38 81 ALA A N 1
ATOM 654 C CA . ALA A 1 81 ? 1.344 -0.033 -8.408 1.00 81.38 81 ALA A CA 1
ATOM 655 C C . ALA A 1 81 ? 1.159 1.465 -8.093 1.00 81.38 81 ALA A C 1
ATOM 657 O O . ALA A 1 81 ? 0.978 1.831 -6.936 1.00 81.38 81 ALA A O 1
ATOM 658 N N . CYS A 1 82 ? 1.104 2.322 -9.117 1.00 83.38 82 CYS A N 1
ATOM 659 C CA . CYS A 1 82 ? 0.814 3.749 -8.962 1.00 83.38 82 CYS A CA 1
ATOM 660 C C . CYS A 1 82 ? -0.587 3.981 -8.367 1.00 83.38 82 CYS A C 1
ATOM 662 O O . CYS A 1 82 ? -0.735 4.650 -7.350 1.00 83.38 82 CYS A O 1
ATOM 664 N N . ARG A 1 83 ? -1.613 3.309 -8.909 1.00 84.31 83 ARG A N 1
ATOM 665 C CA . ARG A 1 83 ? -2.984 3.377 -8.363 1.00 84.31 83 ARG A CA 1
ATOM 666 C C . ARG A 1 83 ? -3.088 2.841 -6.936 1.00 84.31 83 ARG A C 1
ATOM 668 O O . ARG A 1 83 ? -3.887 3.332 -6.144 1.00 84.31 83 ARG A O 1
ATOM 675 N N . ALA A 1 84 ? -2.313 1.810 -6.618 1.00 85.81 84 ALA A N 1
ATOM 676 C CA . ALA A 1 84 ? -2.242 1.229 -5.287 1.00 85.81 84 ALA A CA 1
ATOM 677 C C . ALA A 1 84 ? -1.598 2.201 -4.275 1.00 85.81 84 ALA A C 1
ATOM 679 O O . ALA A 1 84 ? -2.038 2.263 -3.127 1.00 85.81 84 ALA A O 1
ATOM 680 N N . LEU A 1 85 ? -0.627 3.008 -4.714 1.00 86.81 85 LEU A N 1
ATOM 681 C CA . LEU A 1 85 ? -0.047 4.121 -3.955 1.00 86.81 85 LEU A CA 1
ATOM 682 C C . LEU A 1 85 ? -1.050 5.247 -3.699 1.00 86.81 85 LEU A C 1
ATOM 684 O O . LEU A 1 85 ? -1.217 5.646 -2.549 1.00 86.81 85 LEU A O 1
ATOM 688 N N . ASP A 1 86 ? -1.763 5.711 -4.729 1.00 86.62 86 ASP A N 1
ATOM 689 C CA . ASP A 1 86 ? -2.827 6.714 -4.567 1.00 86.62 86 ASP A CA 1
ATOM 690 C C . ASP A 1 86 ? -3.885 6.247 -3.555 1.00 86.62 86 ASP A C 1
ATOM 692 O O . ASP A 1 86 ? -4.333 7.006 -2.694 1.00 86.62 86 ASP A O 1
ATOM 696 N N . LEU A 1 87 ? -4.245 4.961 -3.603 1.00 88.44 87 LEU A N 1
ATOM 697 C CA . LEU A 1 87 ? -5.185 4.362 -2.661 1.00 88.44 87 LEU A CA 1
ATOM 698 C C . LEU A 1 87 ? -4.650 4.350 -1.217 1.00 88.44 87 LEU A C 1
ATOM 700 O O . LEU A 1 87 ? -5.416 4.576 -0.284 1.00 88.44 87 LEU A O 1
ATOM 704 N N . LEU A 1 88 ? -3.351 4.116 -1.023 1.00 85.81 88 LEU A N 1
ATOM 705 C CA . LEU A 1 88 ? -2.667 4.202 0.274 1.00 85.81 88 LEU A CA 1
ATOM 706 C C . LEU A 1 88 ? -2.667 5.625 0.838 1.00 85.81 88 LEU A C 1
ATOM 708 O O . LEU A 1 88 ? -2.876 5.807 2.037 1.00 85.81 88 LEU A O 1
ATOM 712 N N . ILE A 1 89 ? -2.461 6.628 -0.018 1.00 86.88 89 ILE A N 1
ATOM 713 C CA . ILE A 1 89 ? -2.530 8.044 0.364 1.00 86.88 89 ILE A CA 1
ATOM 714 C C . ILE A 1 89 ? -3.959 8.384 0.798 1.00 86.88 89 ILE A C 1
ATOM 716 O O . ILE A 1 89 ? -4.154 8.901 1.896 1.00 86.88 89 ILE A O 1
ATOM 720 N N . ALA A 1 90 ? -4.964 7.987 0.015 1.00 86.19 90 ALA A N 1
ATOM 721 C CA . ALA A 1 90 ? -6.366 8.177 0.377 1.00 86.19 90 ALA A CA 1
ATOM 722 C C . ALA A 1 90 ? -6.746 7.429 1.669 1.00 86.19 90 ALA A C 1
ATOM 724 O O . ALA A 1 90 ? -7.512 7.940 2.484 1.00 86.19 90 ALA A O 1
ATOM 725 N N . ALA A 1 91 ? -6.201 6.228 1.891 1.00 84.19 91 ALA A N 1
ATOM 726 C CA . ALA A 1 91 ? -6.388 5.482 3.133 1.00 84.19 91 ALA A CA 1
ATOM 727 C C . ALA A 1 91 ? -5.751 6.210 4.327 1.00 84.19 91 ALA A C 1
ATOM 729 O O . ALA A 1 91 ? -6.356 6.277 5.394 1.00 84.19 91 ALA A O 1
ATOM 730 N N . LYS A 1 92 ? -4.566 6.809 4.156 1.00 84.25 92 LYS A N 1
ATOM 731 C CA . LYS A 1 92 ? -3.931 7.657 5.175 1.00 84.25 92 LYS A CA 1
ATOM 732 C C . LYS A 1 92 ? -4.818 8.844 5.535 1.00 84.25 92 LYS A C 1
ATOM 734 O O . LYS A 1 92 ? -5.064 9.073 6.715 1.00 84.25 92 LYS A O 1
ATOM 739 N N . GLU A 1 93 ? -5.299 9.572 4.532 1.00 83.56 93 GLU A N 1
ATOM 740 C CA . GLU A 1 93 ? -6.170 10.732 4.730 1.00 83.56 93 GLU A CA 1
ATOM 741 C C . GLU A 1 93 ? -7.476 10.334 5.412 1.00 83.56 93 GLU A C 1
ATOM 743 O O . GLU A 1 93 ? -7.890 10.990 6.360 1.00 83.56 93 GLU A O 1
ATOM 748 N N . ALA A 1 94 ? -8.084 9.218 5.009 1.00 81.12 94 ALA A N 1
ATOM 749 C CA . ALA A 1 94 ? -9.271 8.690 5.666 1.00 81.12 94 ALA A CA 1
ATOM 750 C C . ALA A 1 94 ? -8.993 8.258 7.111 1.00 81.12 94 ALA A C 1
ATOM 752 O O . ALA A 1 94 ? -9.826 8.488 7.978 1.00 81.12 94 ALA A O 1
ATOM 753 N N . TYR A 1 95 ? -7.828 7.679 7.404 1.00 77.88 95 TYR A N 1
ATOM 754 C CA . TYR A 1 95 ? -7.436 7.318 8.768 1.00 77.88 95 TYR A CA 1
ATOM 755 C C . TYR A 1 95 ? -7.217 8.556 9.652 1.00 77.88 95 TYR A C 1
ATOM 757 O O . TYR A 1 95 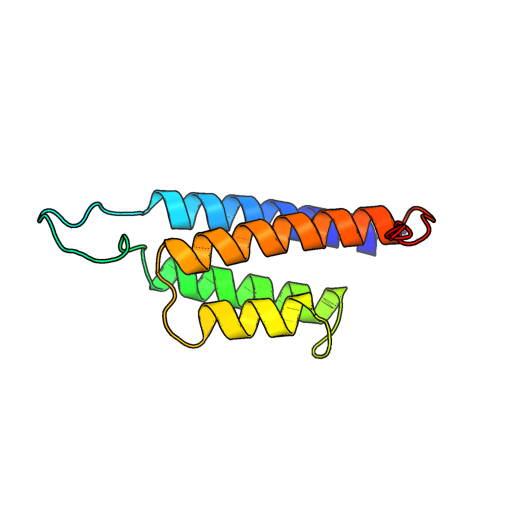? -7.688 8.597 10.788 1.00 77.88 95 TYR A O 1
ATOM 765 N N . GLU A 1 96 ? -6.545 9.584 9.125 1.00 76.38 96 GLU A N 1
ATOM 766 C CA . GLU A 1 96 ? -6.345 10.869 9.808 1.00 76.38 96 GLU A CA 1
ATOM 767 C C . GLU A 1 96 ? -7.676 11.623 9.983 1.00 76.38 96 GLU A C 1
ATOM 769 O O . GLU A 1 96 ? -7.936 12.173 11.052 1.00 76.38 96 GLU A O 1
ATOM 774 N N . SER A 1 97 ? -8.553 11.582 8.976 1.00 72.50 97 SER A N 1
ATOM 775 C CA . SER A 1 97 ? -9.878 12.207 9.004 1.00 72.50 97 SER A CA 1
ATOM 776 C C . SER A 1 97 ? -10.851 11.469 9.921 1.00 72.50 97 SER A C 1
ATOM 778 O O . SER A 1 97 ? -11.642 12.108 10.597 1.00 72.50 97 SER A O 1
ATOM 780 N N . ASN A 1 98 ? -10.803 10.140 10.018 1.00 59.44 98 ASN A N 1
ATOM 781 C CA . ASN A 1 98 ? -11.702 9.388 10.902 1.00 59.44 98 ASN A CA 1
ATOM 782 C C . ASN A 1 98 ? -11.315 9.532 12.391 1.00 59.44 98 ASN A C 1
ATOM 784 O O . ASN A 1 98 ? -12.126 9.253 13.272 1.00 59.44 98 ASN A O 1
ATOM 788 N N . GLY A 1 99 ? -10.097 10.009 12.686 1.00 49.66 99 GLY A N 1
ATOM 789 C CA . GLY A 1 99 ? -9.693 10.494 14.013 1.00 49.66 99 GLY A CA 1
ATOM 790 C C . GLY A 1 99 ? -10.143 11.931 14.318 1.00 49.66 99 GLY A C 1
ATOM 791 O O . GLY A 1 99 ? -10.096 12.358 15.471 1.00 49.66 99 GLY A O 1
ATOM 792 N N . ALA A 1 100 ? -10.613 12.667 13.309 1.00 43.09 100 ALA A N 1
ATOM 793 C CA . ALA A 1 100 ? -11.072 14.045 13.396 1.00 43.09 100 ALA A CA 1
ATOM 794 C C . ALA A 1 100 ? -12.484 14.152 12.805 1.00 43.09 100 ALA A C 1
ATOM 796 O O . ALA A 1 100 ? -12.630 14.492 11.641 1.00 43.09 100 ALA A O 1
ATOM 797 N N . CYS A 1 101 ? -13.504 13.838 13.618 1.00 45.75 101 CYS A N 1
ATOM 798 C CA . CYS A 1 101 ? -14.929 14.137 13.398 1.00 45.75 101 CYS A CA 1
ATOM 799 C C . CYS A 1 101 ? -15.201 15.009 12.152 1.00 45.75 101 CYS A C 1
ATOM 801 O O . CYS A 1 101 ? -15.091 16.234 12.219 1.00 45.75 101 CYS A O 1
ATOM 803 N N . ALA A 1 102 ? -15.524 14.386 11.019 1.00 41.81 102 ALA A N 1
ATOM 804 C CA . ALA A 1 102 ? -15.968 15.098 9.832 1.00 41.81 102 ALA A CA 1
ATOM 805 C C . ALA A 1 102 ? -16.919 14.206 9.033 1.00 41.81 102 ALA A C 1
ATOM 807 O O . ALA A 1 102 ? -16.545 13.167 8.492 1.00 41.81 102 ALA A O 1
ATOM 808 N N . ASP A 1 103 ? -18.172 14.646 9.052 1.00 36.81 103 ASP A N 1
ATOM 809 C CA . ASP A 1 103 ? -19.297 14.251 8.216 1.00 36.81 103 ASP A CA 1
ATOM 810 C C . ASP A 1 103 ? -18.866 13.934 6.766 1.00 36.81 103 ASP A C 1
ATOM 812 O O . ASP A 1 103 ? -18.016 14.644 6.214 1.00 36.81 103 ASP A O 1
ATOM 816 N N . PRO A 1 104 ? -19.424 12.890 6.121 1.00 47.78 104 PRO A N 1
ATOM 817 C CA . PRO A 1 104 ? -19.170 12.650 4.706 1.00 47.78 104 PRO A CA 1
ATOM 818 C C . PRO A 1 104 ? -19.569 13.895 3.900 1.00 47.78 104 PRO A C 1
ATOM 820 O O . PRO A 1 104 ? -20.619 14.475 4.178 1.00 47.78 104 PRO A O 1
ATOM 823 N N . PRO A 1 105 ? -18.801 14.317 2.876 1.00 40.91 105 PRO A N 1
ATOM 824 C CA . PRO A 1 105 ? -19.258 15.388 2.009 1.00 40.91 105 PRO A CA 1
ATOM 825 C C . PRO A 1 105 ? -20.560 14.935 1.349 1.00 40.91 105 PRO A C 1
ATOM 827 O O . PRO A 1 105 ? -20.579 14.014 0.529 1.00 40.91 105 PRO A O 1
ATOM 830 N N . ALA A 1 106 ? -21.659 15.579 1.745 1.00 46.31 106 ALA A N 1
ATOM 831 C CA . ALA A 1 106 ? -22.922 15.509 1.045 1.00 46.31 106 ALA A CA 1
ATOM 832 C C . ALA A 1 106 ? -22.658 15.898 -0.414 1.00 46.31 106 ALA A C 1
ATOM 834 O O . ALA A 1 106 ? -22.423 17.064 -0.735 1.00 46.31 106 ALA A O 1
ATOM 835 N N . PHE A 1 107 ? -22.658 14.904 -1.301 1.00 47.75 107 PHE A N 1
ATOM 836 C CA . PHE A 1 107 ? -22.778 15.142 -2.729 1.00 47.75 107 PHE A CA 1
ATOM 837 C C . PHE A 1 107 ? -24.172 15.731 -2.965 1.00 47.75 107 PHE A C 1
ATOM 839 O O . PHE A 1 107 ? -25.157 15.005 -3.087 1.00 47.75 107 PHE A O 1
ATOM 846 N N . SER A 1 108 ? -24.258 17.061 -2.967 1.00 48.38 108 SER A N 1
ATOM 847 C CA . SER A 1 108 ? -25.424 17.776 -3.474 1.00 48.38 108 SER A CA 1
ATOM 848 C C . SER A 1 108 ? -25.534 17.529 -4.978 1.00 48.38 108 SER A C 1
ATOM 850 O O . SER A 1 108 ? -24.557 17.693 -5.711 1.00 48.38 108 SER A O 1
ATOM 852 N N . SER A 1 109 ? -26.721 17.070 -5.378 1.00 55.84 109 SER A N 1
ATOM 853 C CA . SER A 1 109 ? -27.156 16.828 -6.760 1.00 55.84 109 SER A CA 1
ATOM 854 C C . SER A 1 109 ? -27.264 18.102 -7.591 1.00 55.84 109 SER A C 1
ATOM 856 O O . SER A 1 109 ? -27.472 19.182 -6.994 1.00 55.84 109 SER A O 1
#

Foldseek 3Di:
DCVLVVLLVLLVVLLVLLVVQLVQFDDPPDPDPDFTATDVVSQVVSLVSVLVSCCVQPRCPDPLNVLSCVLVVPDRTNVSSVVNSVSSVVVSVVSVVVVPDDDDPPPDD